Protein AF-A0A258FU78-F1 (afdb_monomer_lite)

Sequence (158 aa):
MPWKDSELTEEQLKLRLSWFFDRSFKAVGMSRVSRVTGISRSTLARYATWEITADNDERDDARIREGKRPVAKAQPDGPQKFAEIYKITRALGVELDHLMVAISRSTDPDSFDMIMRSNLVAEFSFTTALNGERVDHPVVTPLQAPVGRARPALSVVG

Structure (mmCIF, N/CA/C/O backbone):
data_AF-A0A258FU78-F1
#
_entry.id   AF-A0A258FU78-F1
#
loop_
_atom_site.group_PDB
_atom_site.id
_atom_site.type_symbol
_atom_site.label_atom_id
_atom_site.label_alt_id
_atom_site.label_comp_id
_atom_site.label_asym_id
_atom_site.label_entity_id
_atom_site.label_seq_id
_atom_site.pdbx_PDB_ins_code
_atom_site.Cartn_x
_atom_site.Cartn_y
_atom_site.Cartn_z
_atom_site.occupancy
_atom_site.B_iso_or_equiv
_atom_site.auth_seq_id
_atom_site.auth_comp_id
_atom_site.auth_asym_id
_atom_site.auth_atom_id
_atom_site.pdbx_PDB_model_num
ATOM 1 N N . MET A 1 1 ? 4.347 -8.459 -9.766 1.00 67.06 1 MET A N 1
ATOM 2 C CA . MET A 1 1 ? 4.564 -7.132 -9.150 1.00 67.06 1 MET A CA 1
ATOM 3 C C . MET A 1 1 ? 4.864 -6.149 -10.264 1.00 67.06 1 MET A C 1
ATOM 5 O O . MET A 1 1 ? 5.405 -6.591 -11.273 1.00 67.06 1 MET A O 1
ATOM 9 N N . PRO A 1 2 ? 4.502 -4.867 -10.120 1.00 66.38 2 PRO A N 1
ATOM 10 C CA . PRO A 1 2 ? 4.750 -3.865 -11.153 1.00 66.38 2 PRO A CA 1
ATOM 11 C C . PRO A 1 2 ? 6.202 -3.346 -11.207 1.00 66.38 2 PRO A C 1
ATOM 13 O O . PRO A 1 2 ? 6.500 -2.516 -12.056 1.00 66.38 2 PRO A O 1
ATOM 16 N N . TRP A 1 3 ? 7.116 -3.839 -10.361 1.00 73.44 3 TRP A N 1
ATOM 17 C CA . TRP A 1 3 ? 8.542 -3.497 -10.406 1.00 73.44 3 TRP A CA 1
ATOM 18 C C . TRP A 1 3 ? 9.427 -4.737 -10.519 1.00 73.44 3 TRP A C 1
ATOM 20 O O . TRP A 1 3 ? 9.037 -5.823 -10.089 1.00 73.44 3 TRP A O 1
ATOM 30 N N . LYS A 1 4 ? 10.603 -4.548 -11.126 1.00 68.19 4 LYS A N 1
ATOM 31 C CA . LYS A 1 4 ? 11.649 -5.570 -11.299 1.00 68.19 4 LYS A CA 1
ATOM 32 C C . LYS A 1 4 ? 13.013 -5.131 -10.761 1.00 68.19 4 LYS A C 1
ATOM 34 O O . LYS A 1 4 ? 13.860 -5.982 -10.518 1.00 68.19 4 LYS A O 1
ATOM 39 N N . ASP A 1 5 ? 13.204 -3.831 -10.553 1.00 68.69 5 ASP A N 1
ATOM 40 C CA . ASP A 1 5 ? 14.470 -3.277 -10.084 1.00 68.69 5 ASP A CA 1
ATOM 41 C C . ASP A 1 5 ? 14.530 -3.191 -8.559 1.00 68.69 5 ASP A C 1
ATOM 43 O O . ASP A 1 5 ? 13.525 -3.002 -7.867 1.00 68.69 5 ASP A O 1
ATOM 47 N N . SER A 1 6 ? 15.744 -3.302 -8.025 1.00 67.00 6 SER A N 1
ATOM 48 C CA . SER A 1 6 ? 16.031 -3.113 -6.601 1.00 67.00 6 SER A CA 1
ATOM 49 C C . SER A 1 6 ? 16.117 -1.639 -6.198 1.00 67.00 6 SER A C 1
ATOM 51 O O . SER A 1 6 ? 16.162 -1.338 -5.008 1.00 67.00 6 SER A O 1
ATOM 53 N N . GLU A 1 7 ? 16.165 -0.719 -7.165 1.00 79.50 7 GLU A N 1
ATOM 54 C CA . GLU A 1 7 ? 16.274 0.709 -6.888 1.00 79.50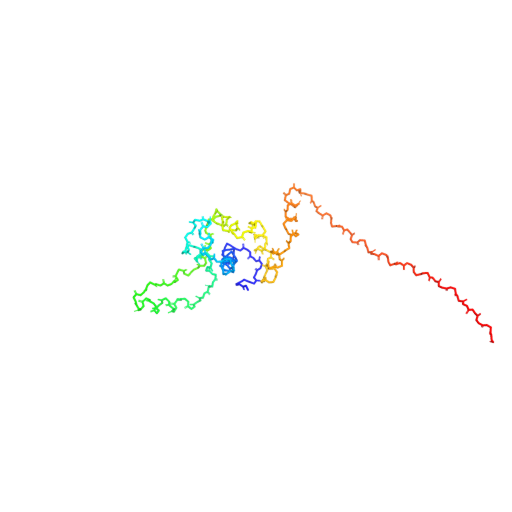 7 GLU A CA 1
ATOM 55 C C . GLU A 1 7 ? 14.968 1.256 -6.296 1.00 79.50 7 GLU A C 1
ATOM 57 O O . GLU A 1 7 ? 13.875 1.077 -6.842 1.00 79.50 7 GLU A O 1
ATOM 62 N N . LEU A 1 8 ? 15.086 1.917 -5.143 1.00 80.44 8 LEU A N 1
ATOM 63 C CA . LEU A 1 8 ? 13.958 2.460 -4.397 1.00 80.44 8 LEU A CA 1
ATOM 64 C C . LEU A 1 8 ? 13.853 3.971 -4.625 1.00 80.44 8 LEU A C 1
ATOM 66 O O . LEU A 1 8 ? 14.187 4.772 -3.755 1.00 80.44 8 LEU A O 1
ATOM 70 N N . THR A 1 9 ? 13.389 4.359 -5.811 1.00 86.38 9 THR A N 1
ATOM 71 C CA . THR A 1 9 ? 13.015 5.753 -6.091 1.00 86.38 9 THR A CA 1
ATOM 72 C C . THR A 1 9 ? 11.695 6.114 -5.397 1.00 86.38 9 THR A C 1
ATOM 74 O O . THR A 1 9 ? 10.938 5.235 -4.976 1.00 86.38 9 THR A O 1
ATOM 77 N N . GLU A 1 10 ? 11.376 7.407 -5.282 1.00 83.44 10 GLU A N 1
ATOM 78 C CA . GLU A 1 10 ? 10.094 7.857 -4.710 1.00 83.44 10 GLU A CA 1
ATOM 79 C C . GLU A 1 10 ? 8.888 7.302 -5.491 1.00 83.44 10 GLU A C 1
ATOM 81 O O . GLU A 1 10 ? 7.894 6.874 -4.902 1.00 83.44 10 GLU A O 1
ATOM 86 N N . GLU A 1 11 ? 8.988 7.258 -6.820 1.00 82.06 11 GLU A N 1
ATOM 87 C CA . GLU A 1 11 ? 7.955 6.698 -7.695 1.00 82.06 11 GLU A CA 1
ATOM 88 C C . GLU A 1 11 ? 7.775 5.198 -7.461 1.00 82.06 11 GLU A C 1
ATOM 90 O O . GLU A 1 11 ? 6.646 4.720 -7.320 1.00 82.06 11 GLU A O 1
ATOM 95 N N . GLN A 1 12 ? 8.886 4.464 -7.335 1.00 82.19 12 GLN A N 1
ATOM 96 C CA . GLN A 1 12 ? 8.857 3.049 -6.983 1.00 82.19 12 GLN A CA 1
ATOM 97 C C . GLN A 1 12 ? 8.228 2.852 -5.607 1.00 82.19 12 GLN A C 1
ATOM 99 O O . GLN A 1 12 ? 7.333 2.030 -5.466 1.00 82.19 12 GLN A O 1
ATOM 104 N N . LEU A 1 13 ? 8.594 3.643 -4.601 1.00 85.88 13 LEU A N 1
ATOM 105 C CA . LEU A 1 13 ? 7.979 3.565 -3.276 1.00 85.88 13 LEU A CA 1
ATOM 106 C C . LEU A 1 13 ? 6.452 3.761 -3.331 1.00 85.88 13 LEU A C 1
ATOM 108 O O . LEU A 1 13 ? 5.711 2.960 -2.754 1.00 85.88 13 LEU A O 1
ATOM 112 N N . LYS A 1 14 ? 5.967 4.778 -4.056 1.00 85.75 14 LYS A N 1
ATOM 113 C CA . LYS A 1 14 ? 4.524 5.028 -4.238 1.00 85.75 14 LYS A CA 1
ATOM 114 C C . LYS A 1 14 ? 3.832 3.861 -4.927 1.00 85.75 14 LYS A C 1
ATOM 116 O O . LYS A 1 14 ? 2.776 3.423 -4.468 1.00 85.75 14 LYS A O 1
ATOM 121 N N . LEU A 1 15 ? 4.430 3.329 -5.988 1.00 84.38 15 LEU A N 1
ATOM 122 C CA . LEU A 1 15 ? 3.915 2.178 -6.725 1.00 84.38 15 LEU A CA 1
ATOM 123 C C . LEU A 1 15 ? 3.836 0.927 -5.835 1.00 84.38 15 LEU A C 1
ATOM 125 O O . LEU A 1 15 ? 2.811 0.240 -5.811 1.00 84.38 15 LEU A O 1
ATOM 129 N N . ARG A 1 16 ? 4.888 0.674 -5.048 1.00 86.81 16 ARG A N 1
ATOM 130 C CA . ARG A 1 16 ? 4.994 -0.451 -4.109 1.00 86.81 16 ARG A CA 1
ATOM 131 C C . ARG A 1 16 ? 3.938 -0.394 -3.014 1.00 86.81 16 ARG A C 1
ATOM 133 O O . ARG A 1 16 ? 3.227 -1.376 -2.789 1.00 86.81 16 ARG A O 1
ATOM 1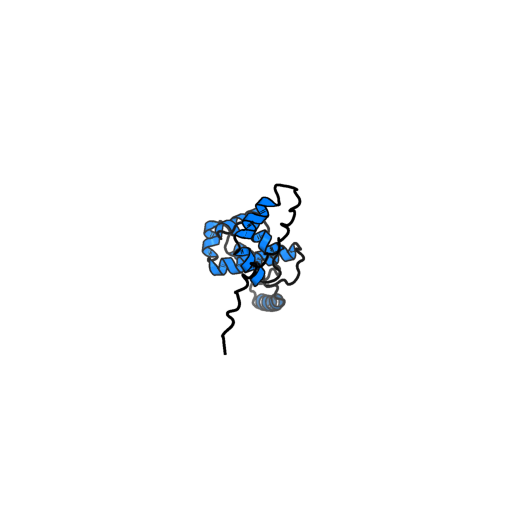40 N N . LEU A 1 17 ? 3.782 0.772 -2.389 1.00 90.06 17 LEU A N 1
ATOM 141 C CA . LEU A 1 17 ? 2.730 1.027 -1.404 1.00 90.06 17 LEU A CA 1
ATOM 142 C C . LEU A 1 17 ? 1.337 0.865 -2.014 1.00 90.06 17 LEU A C 1
ATOM 144 O O . LEU A 1 17 ? 0.467 0.243 -1.403 1.00 90.06 17 LEU A O 1
ATOM 148 N N . SER A 1 18 ? 1.137 1.381 -3.228 1.00 89.38 18 SER A N 1
ATOM 149 C CA . SER A 1 18 ? -0.173 1.345 -3.878 1.00 89.38 18 SER A CA 1
ATOM 150 C C . SER A 1 18 ? -0.611 -0.078 -4.208 1.00 89.38 18 SER A C 1
ATOM 152 O O . SER A 1 18 ? -1.754 -0.457 -3.956 1.00 89.38 18 SER A O 1
ATOM 154 N N . TRP A 1 19 ? 0.321 -0.905 -4.683 1.00 89.44 19 TRP A N 1
ATOM 155 C CA . TRP A 1 19 ? 0.079 -2.325 -4.920 1.00 89.44 19 TRP A CA 1
ATOM 156 C C . TRP A 1 19 ? -0.263 -3.084 -3.629 1.00 89.44 19 TRP A C 1
ATOM 158 O O . TRP A 1 19 ? -1.209 -3.878 -3.598 1.00 89.44 19 TRP A O 1
ATOM 168 N N . PHE A 1 20 ? 0.469 -2.820 -2.541 1.00 91.62 20 PHE A N 1
ATOM 169 C CA . PHE A 1 20 ? 0.196 -3.439 -1.242 1.00 91.62 20 PHE A CA 1
ATOM 170 C C . PHE A 1 20 ? -1.199 -3.068 -0.719 1.00 91.62 20 PHE A C 1
ATOM 172 O O . PHE A 1 20 ? -1.952 -3.937 -0.263 1.00 91.62 20 PHE A O 1
ATOM 179 N N . PHE A 1 21 ? -1.570 -1.790 -0.807 1.00 92.25 21 PHE A N 1
ATOM 180 C CA . PHE A 1 21 ? -2.882 -1.318 -0.378 1.00 92.25 21 PHE A CA 1
ATOM 181 C C . PHE A 1 21 ? -4.015 -1.874 -1.227 1.00 92.25 21 PHE A C 1
ATOM 183 O O . PHE A 1 21 ? -5.028 -2.272 -0.661 1.00 92.25 21 PHE A O 1
ATOM 190 N N . ASP A 1 22 ? -3.845 -1.995 -2.542 1.00 91.25 22 ASP A N 1
ATOM 191 C CA . ASP A 1 22 ? -4.839 -2.632 -3.409 1.00 91.25 22 ASP A CA 1
ATOM 192 C C . ASP A 1 22 ? -5.146 -4.071 -2.978 1.00 91.25 22 ASP A C 1
ATOM 194 O O . ASP A 1 22 ? -6.302 -4.412 -2.703 1.00 91.25 22 ASP A O 1
ATOM 198 N N . ARG A 1 23 ? -4.108 -4.906 -2.817 1.00 91.12 23 ARG A N 1
ATOM 199 C CA . ARG A 1 23 ? -4.275 -6.289 -2.333 1.00 91.12 23 ARG A CA 1
ATOM 200 C C . ARG A 1 23 ? -4.936 -6.325 -0.959 1.00 91.12 23 ARG A C 1
ATOM 202 O O . ARG A 1 23 ? -5.876 -7.091 -0.742 1.00 91.12 23 ARG A O 1
ATOM 209 N N . SER A 1 24 ? -4.486 -5.471 -0.046 1.00 92.44 24 SER A N 1
ATOM 210 C CA . SER A 1 24 ? -4.990 -5.435 1.328 1.00 92.44 24 SER A CA 1
ATOM 211 C C . SER A 1 24 ? -6.443 -4.966 1.406 1.00 92.44 24 SER A C 1
ATOM 213 O O . SER A 1 24 ? -7.241 -5.533 2.150 1.00 92.44 24 SER A O 1
ATOM 215 N N . PHE A 1 25 ? -6.837 -3.969 0.612 1.00 92.75 25 PHE A N 1
ATOM 216 C CA . PHE A 1 25 ? -8.213 -3.473 0.569 1.00 92.75 25 PHE A CA 1
ATOM 217 C C . PHE A 1 25 ? -9.164 -4.465 -0.092 1.00 92.75 25 PHE A C 1
ATOM 219 O O . PHE A 1 25 ? -10.319 -4.542 0.329 1.00 92.75 25 PHE A O 1
ATOM 226 N N . LYS A 1 26 ? -8.692 -5.241 -1.075 1.00 90.38 26 LYS A N 1
ATOM 227 C CA . LYS A 1 26 ? -9.447 -6.361 -1.656 1.00 90.38 26 LYS A CA 1
ATOM 228 C C . LYS A 1 26 ? -9.657 -7.491 -0.644 1.00 90.38 26 LYS A C 1
ATOM 230 O O . LYS A 1 26 ? -10.752 -8.038 -0.584 1.00 90.38 26 LYS A O 1
ATOM 235 N N . ALA A 1 27 ? -8.656 -7.792 0.185 1.00 90.12 27 ALA A N 1
ATOM 236 C CA . ALA A 1 27 ? -8.747 -8.841 1.203 1.00 90.12 27 ALA A CA 1
ATOM 237 C C . ALA A 1 27 ? -9.592 -8.438 2.429 1.00 90.12 27 ALA A C 1
ATOM 239 O O . ALA A 1 27 ? -10.432 -9.205 2.891 1.00 90.12 27 ALA A O 1
ATOM 240 N N . VAL A 1 28 ? -9.379 -7.233 2.969 1.00 92.38 28 VAL A N 1
ATOM 241 C CA . VAL A 1 28 ? -10.006 -6.764 4.223 1.00 92.38 28 VAL A CA 1
ATOM 242 C C . VAL A 1 28 ? -11.325 -6.020 3.982 1.00 92.38 28 VAL A C 1
ATOM 244 O O . VAL A 1 28 ? -12.190 -5.968 4.861 1.00 92.38 28 VAL A O 1
ATOM 247 N N . GLY A 1 29 ? -11.484 -5.425 2.800 1.00 92.62 29 GLY A N 1
ATOM 248 C CA . GLY A 1 29 ? -12.608 -4.573 2.430 1.00 92.62 29 GLY A CA 1
ATOM 249 C C . GLY A 1 29 ? -12.337 -3.085 2.682 1.00 92.62 29 GLY A C 1
ATOM 250 O O . GLY A 1 29 ? -12.265 -2.619 3.821 1.00 92.62 29 GLY A O 1
ATOM 251 N N . MET A 1 30 ? -12.292 -2.296 1.606 1.00 92.62 30 MET A N 1
ATOM 252 C CA . MET A 1 30 ? -12.040 -0.845 1.646 1.00 92.62 30 MET A CA 1
ATOM 253 C C . MET A 1 30 ? -13.018 -0.068 2.547 1.00 92.62 30 MET A C 1
ATOM 255 O O . MET A 1 30 ? -12.619 0.864 3.244 1.00 92.62 30 MET A O 1
ATOM 259 N N . SER A 1 31 ? -14.297 -0.460 2.584 1.00 93.44 31 SER A N 1
ATOM 260 C CA . SER A 1 31 ? -15.307 0.176 3.447 1.00 93.44 31 SER A CA 1
ATOM 261 C C . SER A 1 31 ? -14.960 0.062 4.934 1.00 93.44 31 SER A C 1
ATOM 263 O O . SER A 1 31 ? -15.180 1.006 5.693 1.00 93.44 31 SER A O 1
ATOM 265 N N . ARG A 1 32 ? -14.377 -1.069 5.354 1.00 94.56 32 ARG A N 1
ATOM 266 C CA . ARG A 1 32 ? -13.932 -1.272 6.736 1.00 94.56 32 ARG A CA 1
ATOM 267 C C . ARG A 1 32 ? -12.766 -0.346 7.064 1.00 94.56 32 ARG A C 1
ATOM 269 O O . ARG A 1 32 ? -12.817 0.339 8.082 1.00 94.56 32 ARG A O 1
ATOM 276 N N . VAL A 1 33 ? -11.761 -0.293 6.191 1.00 94.50 33 VAL A N 1
ATOM 277 C CA . VAL A 1 33 ? -10.579 0.566 6.369 1.00 94.50 33 VAL A CA 1
ATOM 278 C C . VAL A 1 33 ? -10.979 2.040 6.428 1.00 94.50 33 VAL A C 1
ATOM 280 O O . VAL A 1 33 ? -10.536 2.758 7.321 1.00 94.50 33 VAL A O 1
ATOM 283 N N . SER A 1 34 ? -11.879 2.480 5.545 1.00 95.69 34 SER A N 1
ATOM 284 C CA . SER A 1 34 ? -12.406 3.851 5.537 1.00 95.69 34 SER A CA 1
ATOM 285 C C . SER A 1 34 ? -13.057 4.224 6.871 1.00 95.69 34 SER A C 1
ATOM 287 O O . SER A 1 34 ? -12.742 5.263 7.446 1.00 95.69 34 SER A O 1
ATOM 289 N N . ARG A 1 35 ? -13.896 3.335 7.419 1.00 95.62 35 ARG A N 1
ATOM 290 C CA . ARG A 1 35 ? -14.556 3.548 8.714 1.00 95.62 35 ARG A CA 1
ATOM 291 C C . ARG A 1 35 ? -13.568 3.643 9.880 1.00 95.62 35 ARG A C 1
ATOM 293 O O . ARG A 1 35 ? -13.780 4.448 10.774 1.00 95.62 35 ARG A O 1
ATOM 300 N N . VAL A 1 36 ? -12.516 2.822 9.885 1.00 95.12 36 VAL A N 1
ATOM 301 C CA . VAL A 1 36 ? -11.523 2.787 10.978 1.00 95.12 36 VAL A CA 1
ATOM 302 C C . VAL A 1 36 ? -10.576 3.987 10.921 1.00 95.12 36 VAL A C 1
ATOM 304 O O . VAL A 1 36 ? -10.240 4.564 11.949 1.00 95.12 36 VAL A O 1
ATOM 307 N N . THR A 1 37 ? -10.139 4.368 9.723 1.00 94.12 37 THR A N 1
ATOM 308 C CA . THR A 1 37 ? -9.129 5.422 9.530 1.00 94.12 37 THR A CA 1
ATOM 309 C C . THR A 1 37 ? -9.722 6.829 9.444 1.00 94.12 37 THR A C 1
ATOM 311 O O . THR A 1 37 ? -8.993 7.807 9.614 1.00 94.12 37 THR A O 1
ATOM 314 N N . GLY A 1 38 ? -11.019 6.941 9.136 1.00 94.06 38 GLY A N 1
ATOM 315 C CA . GLY A 1 38 ? -11.677 8.201 8.786 1.00 94.06 38 GLY A CA 1
ATOM 316 C C . GLY A 1 38 ? -11.315 8.721 7.388 1.00 94.06 38 GLY A C 1
ATOM 317 O O . GLY A 1 38 ? -11.754 9.802 7.004 1.00 94.06 38 GLY A O 1
ATOM 318 N N . ILE A 1 39 ? -10.522 7.976 6.611 1.00 92.38 39 ILE A N 1
ATOM 319 C CA . ILE A 1 39 ? -10.141 8.345 5.245 1.00 92.38 39 ILE A CA 1
ATOM 320 C C . ILE A 1 39 ? -11.279 7.958 4.301 1.00 92.38 39 ILE A C 1
ATOM 322 O O . ILE A 1 39 ? -11.839 6.863 4.396 1.00 92.38 39 ILE A O 1
ATOM 326 N N . SER A 1 40 ? -11.642 8.843 3.374 1.00 92.69 40 SER A N 1
ATOM 327 C CA . SER A 1 40 ? -12.725 8.574 2.428 1.00 92.69 40 SER A CA 1
ATOM 328 C C . SER A 1 40 ? -12.382 7.410 1.490 1.00 92.69 40 SER A C 1
ATOM 330 O O . SER A 1 40 ? -11.232 7.214 1.091 1.00 92.69 40 SER A O 1
ATOM 332 N N . ARG A 1 41 ? -13.403 6.646 1.080 1.00 88.88 41 ARG A N 1
ATOM 333 C CA . ARG A 1 41 ? -13.235 5.534 0.126 1.00 88.88 41 ARG A CA 1
ATOM 334 C C . ARG A 1 41 ? -12.615 5.984 -1.198 1.00 88.88 41 ARG A C 1
ATOM 336 O O . ARG A 1 41 ? -11.810 5.257 -1.758 1.00 88.88 41 ARG A O 1
ATOM 343 N N . SER A 1 42 ? -12.943 7.186 -1.671 1.00 86.31 42 SER A N 1
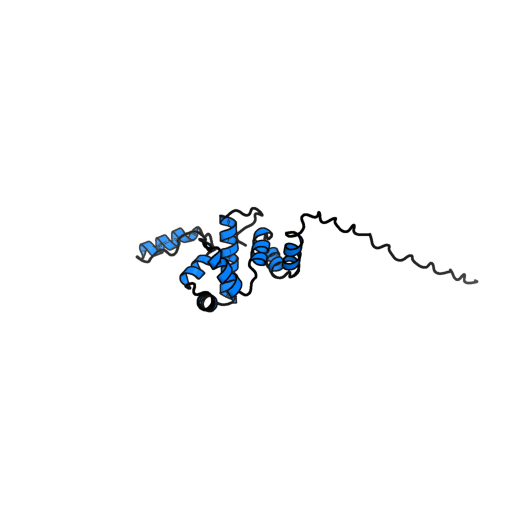ATOM 344 C CA . SER A 1 42 ? -12.343 7.749 -2.886 1.00 86.31 42 SER A CA 1
ATOM 345 C C . SER A 1 42 ? -10.840 7.988 -2.736 1.00 86.31 42 SER A C 1
ATOM 347 O O . SER A 1 42 ? -10.086 7.736 -3.669 1.00 86.31 42 SER A O 1
ATOM 349 N N . THR A 1 43 ? -10.389 8.446 -1.564 1.00 88.12 43 THR A N 1
ATOM 350 C CA . THR A 1 43 ? -8.960 8.633 -1.285 1.00 88.12 43 THR A CA 1
ATOM 351 C C . THR A 1 43 ? -8.245 7.290 -1.157 1.00 88.12 43 THR A C 1
ATOM 353 O O . THR A 1 43 ? -7.190 7.111 -1.753 1.00 88.12 43 THR A O 1
ATOM 356 N N . LEU A 1 44 ? -8.841 6.311 -0.468 1.00 89.62 44 LEU A N 1
ATOM 357 C CA . LEU A 1 44 ? -8.274 4.958 -0.394 1.00 89.62 44 LEU A CA 1
ATOM 358 C C . LEU A 1 44 ? -8.184 4.289 -1.772 1.00 89.62 44 LEU A C 1
ATOM 360 O O . LEU A 1 44 ? -7.183 3.648 -2.068 1.00 89.62 44 LEU A O 1
ATOM 364 N N . ALA A 1 45 ? -9.188 4.470 -2.633 1.00 87.19 45 ALA A N 1
ATOM 365 C CA . ALA A 1 45 ? -9.154 3.965 -4.004 1.00 87.19 45 ALA A CA 1
ATOM 366 C C . ALA A 1 45 ? -8.001 4.579 -4.814 1.00 87.19 45 ALA A C 1
ATOM 368 O O . ALA A 1 45 ? -7.295 3.854 -5.511 1.00 87.19 45 ALA A O 1
ATOM 369 N N . ARG A 1 46 ? -7.743 5.887 -4.657 1.00 84.31 46 ARG A N 1
ATOM 370 C CA . ARG A 1 46 ? -6.561 6.535 -5.250 1.00 84.31 46 ARG A CA 1
ATOM 371 C C . ARG A 1 46 ? -5.260 5.923 -4.737 1.00 84.31 46 ARG A C 1
ATOM 373 O O . ARG A 1 46 ? -4.374 5.643 -5.531 1.00 84.31 46 ARG A O 1
ATOM 380 N N . TYR A 1 47 ? -5.163 5.649 -3.436 1.00 88.31 47 TYR A N 1
ATOM 381 C CA . TYR A 1 47 ? -3.969 5.022 -2.853 1.00 88.31 47 TYR A CA 1
ATOM 382 C C . TYR A 1 47 ? -3.774 3.572 -3.272 1.00 88.31 47 TYR A C 1
ATOM 384 O O . TYR A 1 47 ? -2.663 3.086 -3.183 1.00 88.31 47 TYR A O 1
ATOM 392 N N . ALA A 1 48 ? -4.819 2.889 -3.727 1.00 86.31 48 ALA A N 1
ATOM 393 C CA . ALA A 1 48 ? -4.743 1.539 -4.276 1.00 86.31 48 ALA A CA 1
ATOM 394 C C . ALA A 1 48 ? -4.551 1.514 -5.805 1.00 86.31 48 ALA A C 1
ATOM 396 O O . ALA A 1 48 ? -4.545 0.447 -6.412 1.00 86.31 48 ALA A O 1
ATOM 397 N N . THR A 1 49 ? -4.410 2.668 -6.459 1.00 82.81 49 THR A N 1
ATOM 398 C CA . THR A 1 49 ? -4.216 2.715 -7.912 1.00 82.81 49 THR A CA 1
ATOM 399 C C . THR A 1 49 ? -2.736 2.508 -8.221 1.00 82.81 49 THR A C 1
ATOM 401 O O . THR A 1 49 ? -1.932 3.400 -7.978 1.00 82.81 49 THR A O 1
ATOM 404 N N . TRP A 1 50 ? -2.368 1.327 -8.720 1.00 73.38 50 TRP A N 1
ATOM 405 C CA . TRP A 1 50 ? -0.982 0.980 -9.077 1.00 73.38 50 TRP A CA 1
ATOM 406 C C . TRP A 1 50 ? -0.799 0.616 -10.556 1.00 73.38 50 TRP A C 1
ATOM 408 O O . TRP A 1 50 ? 0.331 0.547 -11.031 1.00 73.38 50 TRP A O 1
ATOM 418 N N . GLU A 1 51 ? -1.885 0.372 -11.291 1.00 66.19 51 GLU A N 1
ATOM 419 C CA . GLU A 1 51 ? -1.823 0.077 -12.721 1.00 66.19 51 GLU A CA 1
ATOM 420 C C . GLU A 1 51 ? -1.452 1.349 -13.492 1.00 66.19 51 GLU A C 1
ATOM 422 O O . GLU A 1 51 ? -2.248 2.278 -13.625 1.00 66.19 51 GLU A O 1
ATOM 427 N N . ILE A 1 52 ? -0.219 1.390 -14.001 1.00 58.31 52 ILE A N 1
ATOM 428 C CA . ILE A 1 52 ? 0.215 2.370 -14.999 1.00 58.31 52 ILE A CA 1
ATOM 429 C C . ILE A 1 52 ? -0.259 1.838 -16.352 1.00 58.31 52 ILE A C 1
ATOM 431 O O . ILE A 1 52 ? 0.507 1.257 -17.117 1.00 58.31 52 ILE A O 1
ATOM 435 N N . THR A 1 53 ? -1.557 1.918 -16.617 1.00 51.81 53 THR A N 1
ATOM 436 C CA . THR A 1 53 ? -2.097 1.514 -17.914 1.00 51.81 53 THR A CA 1
ATOM 437 C C . THR A 1 53 ? -1.996 2.685 -18.881 1.00 51.81 53 THR A C 1
ATOM 439 O O . THR A 1 53 ? -2.684 3.689 -18.719 1.00 51.81 53 THR A O 1
ATOM 442 N N . ALA A 1 54 ? -1.155 2.529 -19.908 1.00 50.59 54 ALA A N 1
ATOM 443 C CA . ALA A 1 54 ? -1.168 3.374 -21.104 1.00 50.59 54 ALA A CA 1
ATOM 444 C C . ALA A 1 54 ? -2.569 3.409 -21.764 1.00 50.59 54 ALA A C 1
ATOM 446 O O . ALA A 1 54 ? -2.947 4.406 -22.366 1.00 50.59 54 ALA A O 1
ATOM 447 N N . ASP A 1 55 ? -3.385 2.369 -21.549 1.00 53.34 55 ASP A N 1
ATOM 448 C CA . ASP A 1 55 ? -4.782 2.264 -22.005 1.00 53.34 55 ASP A CA 1
ATOM 449 C C . ASP A 1 55 ? -5.771 3.196 -21.278 1.00 53.34 55 ASP A C 1
ATOM 451 O O . ASP A 1 55 ? -6.950 3.269 -21.643 1.00 53.34 55 ASP A O 1
ATOM 455 N N . ASN A 1 56 ? -5.346 3.886 -20.214 1.00 56.62 56 ASN A N 1
ATOM 456 C CA . ASN A 1 56 ? -6.225 4.833 -19.528 1.00 56.62 56 ASN A CA 1
ATOM 457 C C . ASN A 1 56 ? -6.485 6.084 -20.366 1.00 56.62 56 ASN A C 1
ATOM 459 O O . ASN A 1 56 ? -7.585 6.624 -20.278 1.00 56.62 56 ASN A O 1
ATOM 463 N N . ASP A 1 57 ? -5.534 6.486 -21.210 1.00 58.31 57 ASP A N 1
ATOM 464 C CA . ASP A 1 57 ? -5.686 7.655 -22.076 1.00 58.31 57 ASP A CA 1
ATOM 465 C C . ASP A 1 57 ? -6.789 7.411 -23.123 1.00 58.31 57 ASP A C 1
ATOM 467 O O . ASP A 1 57 ? -7.699 8.225 -23.264 1.00 58.31 57 ASP A O 1
ATOM 471 N N . GLU A 1 58 ? -6.818 6.234 -23.764 1.00 59.59 58 GLU A N 1
ATOM 472 C CA . GLU A 1 58 ? -7.888 5.873 -24.713 1.00 59.59 58 GLU A CA 1
ATOM 473 C C . GLU A 1 58 ? -9.267 5.744 -24.043 1.00 59.59 58 GLU A C 1
ATOM 475 O O . GLU A 1 58 ? -10.294 6.139 -24.610 1.00 59.59 58 GLU A O 1
ATOM 480 N N . ARG A 1 59 ? -9.318 5.200 -22.821 1.00 61.50 59 ARG A N 1
ATOM 481 C CA . ARG A 1 59 ? -10.566 5.077 -22.049 1.00 61.50 59 ARG A CA 1
ATOM 482 C C . ARG A 1 59 ? -11.090 6.423 -21.568 1.00 61.50 59 ARG A C 1
ATOM 484 O O . ARG A 1 59 ? -12.309 6.621 -21.512 1.00 61.50 59 ARG A O 1
ATOM 491 N N . ASP A 1 60 ? -10.197 7.336 -21.225 1.00 66.31 60 ASP A N 1
ATOM 492 C CA . ASP A 1 60 ? -10.550 8.684 -20.816 1.00 66.31 60 ASP A CA 1
ATOM 493 C C . ASP A 1 60 ? -10.995 9.527 -21.996 1.00 66.31 60 ASP A C 1
ATOM 495 O O . ASP A 1 60 ? -12.030 10.183 -21.892 1.00 66.31 60 ASP A O 1
ATOM 499 N N . ASP A 1 61 ? -10.328 9.408 -23.140 1.00 70.00 61 ASP A N 1
ATOM 500 C CA . ASP A 1 61 ? -10.773 10.007 -24.394 1.00 70.00 61 ASP A CA 1
ATOM 501 C C . ASP A 1 61 ? -12.182 9.536 -24.771 1.00 70.00 61 ASP A C 1
ATOM 503 O O . ASP A 1 61 ? -13.044 10.346 -25.123 1.00 70.00 61 ASP A O 1
ATOM 507 N N . ALA A 1 62 ? -12.466 8.236 -24.643 1.00 74.75 62 ALA A N 1
ATOM 508 C CA . ALA A 1 62 ? -13.805 7.698 -24.876 1.00 74.75 62 ALA A CA 1
ATOM 509 C C . ALA A 1 62 ? -14.846 8.288 -23.906 1.00 74.75 62 ALA A C 1
ATOM 511 O O . ALA A 1 62 ? -15.944 8.660 -24.321 1.00 74.75 62 ALA A O 1
ATOM 512 N N . ARG A 1 63 ? -14.507 8.452 -22.623 1.00 71.00 63 ARG A N 1
ATOM 513 C CA . ARG A 1 63 ? -15.417 9.039 -21.624 1.00 71.00 63 ARG A CA 1
ATOM 514 C C . ARG A 1 63 ? -15.619 10.537 -21.797 1.00 71.00 63 ARG A C 1
ATOM 516 O O . ARG A 1 63 ? -16.738 11.006 -21.602 1.00 71.00 63 ARG A O 1
ATOM 523 N N . ILE A 1 64 ? -14.577 11.269 -22.179 1.00 78.00 64 ILE A N 1
ATOM 524 C CA . ILE A 1 64 ? -14.648 12.697 -22.493 1.00 78.00 64 ILE A CA 1
ATOM 525 C C . ILE A 1 64 ? -15.564 12.909 -23.702 1.00 78.00 64 ILE A C 1
ATOM 527 O O . ILE A 1 64 ? -16.427 13.787 -23.654 1.00 78.00 64 ILE A O 1
ATOM 531 N N . ARG A 1 65 ? -15.466 12.060 -24.738 1.00 80.75 65 ARG A N 1
ATOM 532 C CA . ARG A 1 65 ? -16.407 12.067 -25.878 1.00 80.75 65 ARG A CA 1
ATOM 533 C C . ARG A 1 65 ? -17.854 11.805 -25.451 1.00 80.75 65 ARG A C 1
ATOM 535 O O . ARG A 1 65 ? -18.768 12.379 -26.029 1.00 80.75 65 ARG A O 1
ATOM 542 N N . GLU A 1 66 ? -18.070 10.994 -24.417 1.00 83.81 66 GLU A N 1
ATOM 543 C CA . GLU A 1 66 ? -19.392 10.749 -23.819 1.00 83.81 66 GLU A CA 1
ATOM 544 C C . GLU A 1 66 ? -19.848 11.844 -22.829 1.00 83.81 66 GLU A C 1
ATOM 546 O O . GLU A 1 66 ? -20.881 11.692 -22.173 1.00 83.81 66 GLU A O 1
ATOM 551 N N . GLY A 1 67 ? -19.086 12.933 -22.658 1.00 79.06 67 GLY A N 1
ATOM 552 C CA . GLY A 1 67 ? -19.380 13.992 -21.683 1.00 79.06 67 GLY A CA 1
ATOM 553 C C . GLY A 1 67 ? -19.238 13.553 -20.219 1.00 79.06 67 GLY A C 1
ATOM 554 O O . GLY A 1 67 ? -19.670 14.256 -19.302 1.00 79.06 67 GLY A O 1
ATOM 555 N N . LYS A 1 68 ? -18.641 12.383 -19.970 1.00 72.56 68 LYS A N 1
ATOM 556 C CA . LYS A 1 68 ? -18.347 11.867 -18.633 1.00 72.56 68 LYS A CA 1
ATOM 557 C C . LYS A 1 68 ? -16.989 12.385 -18.179 1.00 72.56 68 LYS A C 1
ATOM 559 O O . LYS A 1 68 ? -16.089 12.639 -18.973 1.00 72.56 68 LYS A O 1
ATOM 564 N N . ARG A 1 69 ? -16.811 12.499 -16.862 1.00 63.44 69 ARG A N 1
ATOM 565 C CA . ARG A 1 69 ? -15.494 12.832 -16.310 1.00 63.44 69 ARG A CA 1
ATOM 566 C C . ARG A 1 69 ? -14.490 11.711 -16.633 1.00 63.44 69 ARG A C 1
ATOM 568 O O . ARG A 1 69 ? -14.873 10.537 -16.470 1.00 63.44 69 ARG A O 1
ATOM 575 N N . PRO A 1 70 ? -13.255 12.057 -17.044 1.00 62.94 70 PRO A N 1
ATOM 576 C CA . PRO A 1 70 ? -12.164 11.096 -17.188 1.00 62.94 70 PRO A CA 1
ATOM 577 C C . PRO A 1 70 ? -11.931 10.352 -15.866 1.00 62.94 70 PRO A C 1
ATOM 579 O O . PRO A 1 70 ? -12.220 10.872 -14.782 1.00 62.94 70 PRO A O 1
ATOM 582 N N . VAL A 1 71 ? -11.504 9.098 -15.968 1.00 64.25 71 VAL A N 1
ATOM 583 C CA . VAL A 1 71 ? -11.187 8.210 -14.844 1.00 64.25 71 VAL A CA 1
ATOM 584 C C . VAL A 1 71 ? -9.792 8.510 -14.314 1.00 64.25 71 VAL A C 1
ATOM 586 O O . VAL A 1 71 ? -9.593 8.474 -13.099 1.00 64.25 71 VAL A O 1
ATOM 589 N N . ALA A 1 72 ? -8.839 8.824 -15.188 1.00 52.91 72 ALA A N 1
ATOM 590 C CA . ALA A 1 72 ? -7.441 8.946 -14.839 1.00 52.91 72 ALA A CA 1
ATOM 591 C C . ALA A 1 72 ? -7.066 10.388 -14.472 1.00 52.91 72 ALA A C 1
ATOM 593 O O . ALA A 1 72 ?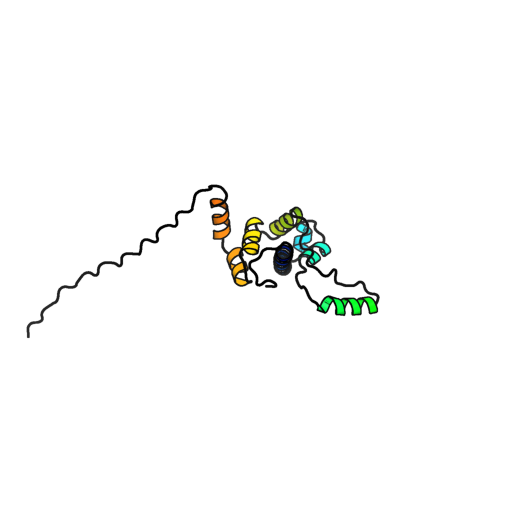 -7.023 11.315 -15.276 1.00 52.91 72 ALA A O 1
ATOM 594 N N . LYS A 1 73 ? -6.664 10.561 -13.213 1.00 50.19 73 LYS A N 1
ATOM 595 C CA . LYS A 1 73 ? -5.377 11.212 -12.978 1.00 50.19 73 LYS A CA 1
ATOM 596 C C . LYS A 1 73 ? -4.353 10.085 -12.982 1.00 50.19 73 LYS A C 1
ATOM 598 O O . LYS A 1 73 ? -4.264 9.329 -12.020 1.00 50.19 73 LYS A O 1
ATOM 603 N N . ALA A 1 74 ? -3.690 9.925 -14.122 1.00 49.06 74 ALA A N 1
ATOM 604 C CA . ALA A 1 74 ? -2.695 8.903 -14.392 1.00 49.06 74 ALA A CA 1
ATOM 605 C C . ALA A 1 74 ? -1.419 9.184 -13.592 1.00 49.06 74 ALA A C 1
ATOM 607 O O . ALA A 1 74 ? -0.522 9.876 -14.050 1.00 49.06 74 ALA A O 1
ATOM 608 N N . GLN A 1 75 ? -1.381 8.695 -12.360 1.00 54.16 75 GLN A N 1
ATOM 609 C CA . GLN A 1 75 ? -0.183 8.241 -11.662 1.00 54.16 75 GLN A CA 1
ATOM 610 C C . GLN A 1 75 ? -0.648 7.600 -10.350 1.00 54.16 75 GLN A C 1
ATOM 612 O O . GLN A 1 75 ? -1.655 8.043 -9.782 1.00 54.16 75 GLN A O 1
ATOM 617 N N . PRO A 1 76 ? 0.053 6.576 -9.834 1.00 58.25 76 PRO A N 1
ATOM 618 C CA . PRO A 1 76 ? -0.076 6.233 -8.431 1.00 58.25 76 PRO A CA 1
ATOM 619 C C . PRO A 1 76 ? 0.299 7.482 -7.628 1.00 58.25 76 PRO A C 1
ATOM 621 O O . PRO A 1 76 ? 1.475 7.758 -7.404 1.00 58.25 76 PRO A O 1
ATOM 624 N N . ASP A 1 77 ? -0.700 8.248 -7.178 1.00 62.84 77 ASP A N 1
ATOM 625 C CA . ASP A 1 77 ? -0.467 9.333 -6.217 1.00 62.84 77 ASP A CA 1
ATOM 626 C C . ASP A 1 77 ? 0.278 8.784 -4.995 1.00 62.84 77 ASP A C 1
ATOM 628 O O . ASP A 1 77 ? 1.035 9.501 -4.333 1.00 62.84 77 ASP A O 1
ATOM 632 N N . GLY A 1 78 ? 0.039 7.497 -4.710 1.00 62.19 78 GLY A N 1
ATOM 633 C CA . GLY A 1 78 ? 0.411 6.855 -3.477 1.00 62.19 78 GLY A CA 1
ATOM 634 C C . GLY A 1 78 ? -0.246 7.566 -2.295 1.00 62.19 78 GLY A C 1
ATOM 635 O O . GLY A 1 78 ? -0.869 8.626 -2.416 1.00 62.19 78 GLY A O 1
ATOM 636 N N . PRO A 1 79 ? -0.132 6.998 -1.100 1.00 70.31 79 PRO A N 1
ATOM 637 C CA . PRO A 1 79 ? -0.376 7.778 0.097 1.00 70.31 79 PRO A CA 1
ATOM 638 C C . PRO A 1 79 ? 0.621 8.950 0.162 1.00 70.31 79 PRO A C 1
ATOM 640 O O . PRO A 1 79 ? 1.818 8.756 0.351 1.00 70.31 79 PRO A O 1
ATOM 643 N N . GLN A 1 80 ? 0.133 10.185 0.021 1.00 72.12 80 GLN A N 1
ATOM 644 C CA . GLN A 1 80 ? 1.009 11.366 -0.015 1.00 72.12 80 GLN A CA 1
ATOM 645 C C . GLN A 1 80 ? 1.499 11.799 1.372 1.00 72.12 80 GLN A C 1
ATOM 647 O O . GLN A 1 80 ? 2.448 12.569 1.496 1.00 72.12 80 GLN A O 1
ATOM 652 N N . LYS A 1 81 ? 0.834 11.336 2.435 1.00 84.56 81 LYS A N 1
ATOM 653 C CA . LYS A 1 81 ? 1.130 11.734 3.812 1.00 84.56 81 LYS A CA 1
ATOM 654 C C . LYS A 1 81 ? 1.517 10.524 4.639 1.00 84.56 81 LYS A C 1
ATOM 656 O O . LYS A 1 81 ? 0.716 9.605 4.801 1.00 84.56 81 LYS A O 1
ATOM 661 N N . PHE A 1 82 ? 2.682 10.590 5.276 1.00 84.31 82 PHE A N 1
ATOM 662 C CA . PHE A 1 82 ? 3.157 9.559 6.201 1.00 84.31 82 PHE A CA 1
ATOM 663 C C . PHE A 1 82 ? 2.126 9.212 7.289 1.00 84.31 82 PHE A C 1
ATOM 665 O O . PHE A 1 82 ? 1.882 8.044 7.578 1.00 84.31 82 PHE A O 1
ATOM 672 N N . ALA A 1 83 ? 1.434 10.221 7.827 1.00 88.38 83 ALA A N 1
ATOM 673 C CA . ALA A 1 83 ? 0.382 10.024 8.824 1.00 88.38 83 ALA A CA 1
ATOM 674 C C . ALA A 1 83 ? -0.786 9.155 8.316 1.00 88.38 83 ALA A C 1
ATOM 676 O O . ALA A 1 83 ? -1.415 8.445 9.096 1.00 88.38 83 ALA A O 1
ATOM 677 N N . GLU A 1 84 ? -1.097 9.211 7.020 1.00 90.44 84 GLU A N 1
ATOM 678 C CA . GLU A 1 84 ? -2.144 8.387 6.414 1.00 90.44 84 GLU A CA 1
ATOM 679 C C . GLU A 1 84 ? -1.642 6.973 6.137 1.00 90.44 84 GLU A C 1
ATOM 681 O O . GLU A 1 84 ? -2.376 6.033 6.431 1.00 90.44 84 GLU A O 1
ATOM 686 N N . ILE A 1 85 ? -0.389 6.815 5.687 1.00 91.06 85 ILE A N 1
ATOM 687 C CA . ILE A 1 85 ? 0.270 5.501 5.577 1.00 91.06 85 ILE A CA 1
ATOM 688 C C . ILE A 1 85 ? 0.157 4.772 6.913 1.00 91.06 85 ILE A C 1
ATOM 690 O O . ILE A 1 85 ? -0.413 3.688 6.972 1.00 91.06 85 ILE A O 1
ATOM 694 N N . TYR A 1 86 ? 0.603 5.421 7.989 1.00 92.94 86 TYR A N 1
ATOM 695 C CA . TYR A 1 86 ? 0.593 4.858 9.334 1.00 92.94 86 TYR A CA 1
ATOM 696 C C . TYR A 1 86 ? -0.817 4.476 9.813 1.00 92.94 86 TYR A C 1
ATOM 698 O O . TYR A 1 86 ? -1.031 3.403 10.377 1.00 92.94 86 TYR A O 1
ATOM 706 N N . LYS A 1 87 ? -1.820 5.331 9.566 1.00 93.81 87 LYS A N 1
ATOM 707 C CA . LYS A 1 87 ? -3.219 5.019 9.907 1.00 93.81 87 LYS A CA 1
ATOM 708 C C . LYS A 1 87 ? -3.732 3.801 9.142 1.00 93.81 87 LYS A C 1
ATOM 710 O O . LYS A 1 87 ? -4.425 2.969 9.725 1.00 93.81 87 LYS A O 1
ATOM 715 N N . ILE A 1 88 ? -3.422 3.714 7.850 1.00 94.19 88 ILE A N 1
ATOM 716 C CA . ILE A 1 88 ? -3.875 2.628 6.981 1.00 94.19 88 ILE A CA 1
ATOM 717 C C . ILE A 1 88 ? -3.209 1.313 7.383 1.00 94.19 88 ILE A C 1
ATOM 719 O O . ILE A 1 88 ? -3.920 0.334 7.590 1.00 94.19 88 ILE A O 1
ATOM 723 N N . THR A 1 89 ? -1.885 1.281 7.550 1.00 93.50 89 THR A N 1
ATOM 724 C CA . THR A 1 89 ? -1.161 0.059 7.937 1.00 93.50 89 THR A CA 1
ATOM 725 C C . THR A 1 89 ? -1.631 -0.457 9.292 1.00 93.50 89 THR A C 1
ATOM 727 O O . THR A 1 89 ? -1.978 -1.632 9.413 1.00 93.50 89 THR A O 1
ATOM 730 N N . ARG A 1 90 ? -1.820 0.437 10.271 1.00 93.69 90 ARG A N 1
ATOM 731 C CA . ARG A 1 90 ? -2.398 0.079 11.573 1.00 93.69 90 ARG A CA 1
ATOM 732 C C . ARG A 1 90 ? -3.816 -0.486 11.454 1.00 93.69 90 ARG A C 1
ATOM 734 O O . ARG A 1 90 ? -4.142 -1.460 12.124 1.00 93.69 90 ARG A O 1
ATOM 741 N N . ALA A 1 91 ? -4.664 0.086 10.595 1.00 93.31 91 ALA A N 1
ATOM 742 C CA . ALA A 1 91 ? -6.016 -0.429 10.356 1.00 93.31 91 ALA A CA 1
ATOM 743 C C . ALA A 1 91 ? -6.031 -1.800 9.656 1.00 93.31 91 ALA A C 1
ATOM 745 O O . ALA A 1 91 ? -7.004 -2.544 9.790 1.00 93.31 91 ALA A O 1
ATOM 746 N N . LEU A 1 92 ? -4.965 -2.128 8.924 1.00 92.62 92 LEU A N 1
ATOM 747 C CA . LEU A 1 92 ? -4.741 -3.429 8.295 1.00 92.62 92 LEU A CA 1
ATOM 748 C C . LEU A 1 92 ? -4.065 -4.442 9.234 1.00 92.62 92 LEU A C 1
ATOM 750 O O . LEU A 1 92 ? -3.961 -5.609 8.869 1.00 92.62 92 LEU A O 1
ATOM 754 N N . GLY A 1 93 ? -3.641 -4.023 10.432 1.00 91.81 93 GLY A N 1
ATOM 755 C CA . GLY A 1 93 ? -2.913 -4.874 11.375 1.00 91.81 93 GLY A CA 1
ATOM 756 C C . GLY A 1 93 ? -1.473 -5.157 10.945 1.00 91.81 93 GLY A C 1
ATOM 757 O O . GLY A 1 93 ? -0.951 -6.224 11.246 1.00 91.81 93 GLY A O 1
ATOM 758 N N . VAL A 1 94 ? -0.858 -4.230 10.208 1.00 91.12 94 VAL A N 1
ATOM 759 C CA . VAL A 1 94 ? 0.508 -4.347 9.691 1.00 91.12 94 VAL A CA 1
ATOM 760 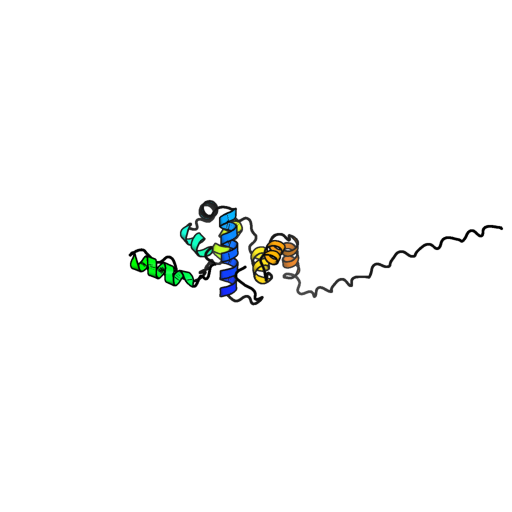C C . VAL A 1 94 ? 1.378 -3.253 10.297 1.00 91.12 94 VAL A C 1
ATOM 762 O O . VAL A 1 94 ? 1.024 -2.072 10.248 1.00 91.12 94 VAL A O 1
ATOM 765 N N . GLU A 1 95 ? 2.532 -3.645 10.830 1.00 90.19 95 GLU A N 1
ATOM 766 C CA . GLU A 1 95 ? 3.542 -2.705 11.310 1.00 90.19 95 GLU A CA 1
ATOM 767 C C . GLU A 1 95 ? 4.211 -1.990 10.137 1.00 90.19 95 GLU A C 1
ATOM 769 O O . GLU A 1 95 ? 4.597 -2.606 9.138 1.00 90.19 95 GLU A O 1
ATOM 774 N N . LEU A 1 96 ? 4.338 -0.666 10.248 1.00 90.19 96 LEU A N 1
ATOM 775 C CA . LEU A 1 96 ? 4.856 0.151 9.154 1.00 90.19 96 LEU A CA 1
ATOM 776 C C . LEU A 1 96 ? 6.303 -0.219 8.818 1.00 90.19 96 LEU A C 1
ATOM 778 O O . LEU A 1 96 ? 6.630 -0.354 7.644 1.00 90.19 96 LEU A O 1
ATOM 782 N N . ASP A 1 97 ? 7.141 -0.442 9.826 1.00 89.38 97 ASP A N 1
ATOM 783 C CA . ASP A 1 97 ? 8.551 -0.783 9.623 1.00 89.38 97 ASP A CA 1
ATOM 784 C C . ASP A 1 97 ? 8.698 -2.094 8.848 1.00 89.38 97 ASP A C 1
ATOM 786 O O . ASP A 1 97 ? 9.481 -2.185 7.904 1.00 89.38 97 ASP A O 1
ATOM 790 N N . HIS A 1 98 ? 7.865 -3.086 9.168 1.00 89.19 98 HIS A N 1
ATOM 791 C CA . HIS A 1 98 ? 7.853 -4.369 8.470 1.00 89.19 98 HIS A CA 1
ATOM 792 C C . HIS A 1 98 ? 7.452 -4.211 7.003 1.00 89.19 98 HIS A C 1
ATOM 794 O O . HIS A 1 98 ? 8.123 -4.744 6.115 1.00 89.19 98 HIS A O 1
ATOM 800 N N . LEU A 1 99 ? 6.420 -3.404 6.738 1.00 90.88 99 LEU A N 1
ATOM 801 C CA . LEU A 1 99 ? 6.022 -3.059 5.377 1.00 90.88 99 LEU A CA 1
ATOM 802 C C . LEU A 1 99 ? 7.149 -2.340 4.626 1.00 90.88 99 LEU A C 1
ATOM 804 O O . LEU A 1 99 ? 7.430 -2.680 3.480 1.00 90.88 99 LEU A O 1
ATOM 808 N N . MET A 1 100 ? 7.820 -1.372 5.253 1.00 89.88 100 MET A N 1
ATOM 809 C CA . MET A 1 100 ? 8.909 -0.621 4.623 1.00 89.88 100 MET A CA 1
ATOM 810 C C . MET A 1 100 ? 10.120 -1.511 4.315 1.00 89.88 100 MET A C 1
ATOM 812 O O . MET A 1 100 ? 10.750 -1.358 3.263 1.00 89.88 100 MET A O 1
ATOM 816 N N . VAL A 1 101 ? 10.423 -2.493 5.169 1.00 88.88 101 VAL A N 1
ATOM 817 C CA . VAL A 1 101 ? 11.459 -3.494 4.878 1.00 88.88 101 VAL A CA 1
ATOM 818 C C . VAL A 1 101 ? 11.043 -4.390 3.712 1.00 88.88 101 VAL A C 1
ATOM 820 O O . VAL A 1 101 ? 11.826 -4.571 2.782 1.00 88.88 101 VAL A O 1
ATOM 823 N N . ALA A 1 102 ? 9.806 -4.894 3.695 1.00 89.31 102 ALA A N 1
ATOM 824 C CA . ALA A 1 102 ? 9.306 -5.692 2.576 1.00 89.31 102 ALA A CA 1
ATOM 825 C C . ALA A 1 102 ? 9.357 -4.911 1.257 1.00 89.31 102 ALA A C 1
ATOM 827 O O . ALA A 1 102 ? 9.838 -5.415 0.244 1.00 89.31 102 ALA A O 1
ATOM 828 N N . ILE A 1 103 ? 8.937 -3.648 1.277 1.00 88.62 103 ILE A N 1
ATOM 829 C CA . ILE A 1 103 ? 8.972 -2.755 0.119 1.00 88.62 103 ILE A CA 1
ATOM 830 C C . ILE A 1 103 ? 10.401 -2.501 -0.358 1.00 88.62 103 ILE A C 1
ATOM 832 O O . ILE A 1 103 ? 10.634 -2.518 -1.561 1.00 88.62 103 ILE A O 1
ATOM 836 N N . SER A 1 104 ? 11.354 -2.272 0.544 1.00 86.00 104 SER A N 1
ATOM 837 C CA . SER A 1 104 ? 12.739 -1.948 0.171 1.00 86.00 104 SER A CA 1
ATOM 838 C C . SER A 1 104 ? 13.558 -3.160 -0.275 1.00 86.00 104 SER A C 1
ATOM 840 O O . SER A 1 104 ? 14.507 -2.999 -1.037 1.00 86.00 104 SER A O 1
ATOM 842 N N . ARG A 1 105 ? 13.214 -4.367 0.188 1.00 86.44 105 ARG A N 1
ATOM 843 C CA . ARG A 1 105 ? 14.016 -5.580 -0.039 1.00 86.44 105 ARG A CA 1
ATOM 844 C C . ARG A 1 105 ? 13.420 -6.562 -1.041 1.00 86.44 105 ARG A C 1
ATOM 846 O O . ARG A 1 105 ? 14.148 -7.429 -1.511 1.00 86.44 105 ARG A O 1
ATOM 853 N N . SER A 1 106 ? 12.134 -6.449 -1.365 1.00 86.31 106 SER A N 1
ATOM 854 C CA . SER A 1 106 ? 11.499 -7.334 -2.345 1.00 86.31 106 SER A CA 1
ATOM 855 C C . SER A 1 106 ? 11.740 -6.882 -3.782 1.00 86.31 106 SER A C 1
ATOM 857 O O . SER A 1 106 ? 11.653 -5.699 -4.126 1.00 86.31 106 SER A O 1
ATOM 859 N N . THR A 1 107 ? 11.995 -7.868 -4.632 1.00 84.31 107 THR A N 1
ATOM 860 C CA . THR A 1 107 ? 12.134 -7.722 -6.088 1.00 84.31 107 THR A CA 1
ATOM 861 C C . THR A 1 107 ? 10.965 -8.346 -6.848 1.00 84.31 107 THR A C 1
ATOM 863 O O . THR A 1 107 ? 10.824 -8.137 -8.049 1.00 84.31 107 THR A O 1
ATOM 866 N N . ASP A 1 108 ? 10.120 -9.114 -6.160 1.00 84.88 108 ASP A N 1
ATOM 867 C CA . ASP A 1 108 ? 9.037 -9.903 -6.735 1.00 84.88 108 ASP A CA 1
ATOM 868 C C . ASP A 1 108 ? 7.947 -10.189 -5.673 1.00 84.88 108 ASP A C 1
ATOM 870 O O . ASP A 1 108 ? 8.171 -9.983 -4.474 1.00 84.88 108 ASP A O 1
ATOM 874 N N . PRO A 1 109 ? 6.738 -10.624 -6.085 1.00 82.38 109 PRO A N 1
ATOM 875 C CA . PRO A 1 109 ? 5.625 -10.840 -5.159 1.00 82.38 109 PRO A CA 1
ATOM 876 C C . PRO A 1 109 ? 5.901 -11.897 -4.092 1.00 82.38 109 PRO A C 1
ATOM 878 O O . PRO A 1 109 ? 5.404 -11.762 -2.975 1.00 82.38 109 PRO A O 1
ATOM 881 N N . ASP A 1 110 ? 6.663 -12.934 -4.436 1.00 85.06 110 ASP A N 1
ATOM 882 C CA . ASP A 1 110 ? 6.892 -14.073 -3.556 1.00 85.06 110 ASP A CA 1
ATOM 883 C C . ASP A 1 110 ? 7.893 -13.691 -2.465 1.00 85.06 110 ASP A C 1
ATOM 885 O O . ASP A 1 110 ? 7.651 -13.963 -1.289 1.00 85.06 110 ASP A O 1
ATOM 889 N N . SER A 1 111 ? 8.965 -12.971 -2.819 1.00 87.00 111 SER 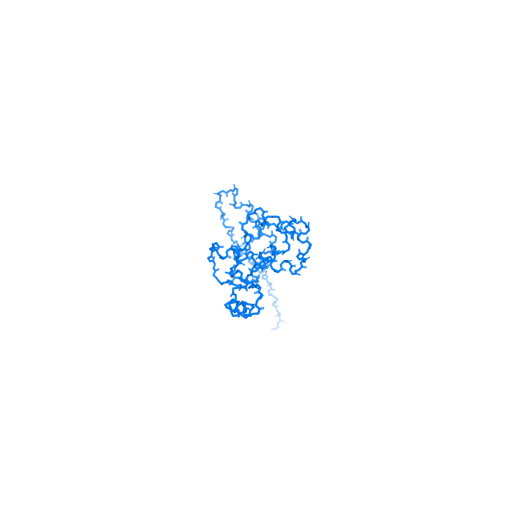A N 1
ATOM 890 C CA . SER A 1 111 ? 9.901 -12.411 -1.838 1.00 87.00 111 SER A CA 1
ATOM 891 C C . SER A 1 111 ? 9.229 -11.388 -0.921 1.00 87.00 111 SER A C 1
ATOM 893 O O . SER A 1 111 ? 9.477 -11.401 0.285 1.00 87.00 111 SER A O 1
ATOM 895 N N . PHE A 1 112 ? 8.322 -10.555 -1.441 1.00 88.19 112 PHE A N 1
ATOM 896 C CA . PHE A 1 112 ? 7.525 -9.645 -0.615 1.00 88.19 112 PHE A CA 1
ATOM 897 C C . PHE A 1 112 ? 6.632 -10.393 0.374 1.00 88.19 112 PHE A C 1
ATOM 899 O O . PHE A 1 112 ? 6.682 -10.114 1.571 1.00 88.19 112 PHE A O 1
ATOM 906 N N . ASP A 1 113 ? 5.841 -11.358 -0.103 1.00 86.12 113 ASP A N 1
ATOM 907 C CA . ASP A 1 113 ? 4.938 -12.134 0.747 1.00 86.12 113 ASP A CA 1
ATOM 908 C C . ASP A 1 113 ? 5.734 -12.964 1.773 1.00 86.12 113 ASP A C 1
ATOM 910 O O . ASP A 1 113 ? 5.311 -13.087 2.923 1.00 86.12 113 ASP A O 1
ATOM 914 N N . MET A 1 114 ? 6.914 -13.476 1.406 1.00 87.38 114 MET A N 1
ATOM 915 C CA . MET A 1 114 ? 7.829 -14.161 2.322 1.00 87.38 114 MET A CA 1
ATOM 916 C C . MET A 1 114 ? 8.340 -13.221 3.419 1.00 87.38 114 MET A C 1
ATOM 918 O O . MET A 1 114 ? 8.283 -13.582 4.594 1.00 87.38 114 MET A O 1
ATOM 922 N N . ILE A 1 115 ? 8.798 -12.013 3.069 1.00 88.19 115 ILE A N 1
ATOM 923 C CA . ILE A 1 115 ? 9.267 -11.022 4.048 1.00 88.19 115 ILE A CA 1
ATOM 924 C C . ILE A 1 115 ? 8.120 -10.610 4.971 1.00 88.19 115 ILE A C 1
ATOM 926 O O . ILE A 1 115 ? 8.293 -10.651 6.184 1.00 88.19 115 ILE A O 1
ATOM 930 N N . MET A 1 116 ? 6.942 -10.295 4.422 1.00 86.44 116 MET A N 1
ATOM 931 C CA . MET A 1 116 ? 5.746 -9.903 5.182 1.00 86.44 116 MET A CA 1
ATOM 932 C C . MET A 1 116 ? 5.238 -10.992 6.135 1.00 86.44 116 MET A C 1
ATOM 934 O O . MET A 1 116 ? 4.604 -10.680 7.138 1.00 86.44 116 MET A O 1
ATOM 938 N N . ARG A 1 117 ? 5.491 -12.272 5.838 1.00 84.06 117 ARG A N 1
ATOM 939 C CA . ARG A 1 117 ? 5.139 -13.408 6.711 1.00 84.06 117 ARG A CA 1
ATOM 940 C C . ARG A 1 117 ? 6.246 -13.781 7.693 1.00 84.06 117 ARG A C 1
ATOM 942 O O . ARG A 1 117 ? 5.992 -14.516 8.644 1.00 84.06 117 ARG A O 1
ATOM 949 N N . SER A 1 118 ? 7.471 -13.329 7.450 1.00 78.88 118 SER A N 1
ATOM 950 C CA . SER A 1 118 ? 8.615 -13.655 8.287 1.00 78.88 118 SER A CA 1
ATOM 951 C C . SER A 1 118 ? 8.636 -12.760 9.523 1.00 78.88 118 SER A C 1
ATOM 953 O O . SER A 1 118 ? 9.002 -11.588 9.453 1.00 78.88 118 SER A O 1
ATOM 955 N N . ASN A 1 119 ? 8.297 -13.336 10.678 1.00 60.44 119 ASN A N 1
ATOM 956 C CA . ASN A 1 119 ? 8.450 -12.679 11.982 1.00 60.44 119 ASN A CA 1
ATOM 957 C C . ASN A 1 119 ? 9.919 -12.318 12.291 1.00 60.44 119 ASN A C 1
ATOM 959 O O . ASN A 1 119 ? 10.175 -11.406 13.070 1.00 60.44 119 ASN A O 1
ATOM 963 N N . LEU A 1 120 ? 10.886 -12.987 11.646 1.00 52.12 120 LEU A N 1
ATOM 964 C CA . LEU A 1 120 ? 12.323 -12.764 11.854 1.00 52.12 120 LEU A CA 1
ATOM 965 C C . LEU A 1 120 ? 12.800 -11.390 11.365 1.00 52.12 120 LEU A C 1
ATOM 967 O O . LEU A 1 120 ? 13.791 -10.872 11.871 1.00 52.12 120 LEU A O 1
ATOM 971 N N . VAL A 1 121 ? 12.114 -10.775 10.397 1.00 51.03 121 VAL A N 1
ATOM 972 C CA . VAL A 1 121 ? 12.520 -9.463 9.866 1.00 51.03 121 VAL A CA 1
ATOM 973 C C . VAL A 1 121 ? 12.181 -8.334 10.846 1.00 51.03 121 VAL A C 1
ATOM 975 O O . VAL A 1 121 ? 12.952 -7.384 10.965 1.00 51.03 121 VAL A O 1
ATOM 978 N N . ALA A 1 122 ? 11.093 -8.473 11.611 1.00 48.03 122 ALA A N 1
ATOM 979 C CA . ALA A 1 122 ? 10.743 -7.534 12.676 1.00 48.03 122 ALA A CA 1
ATOM 980 C C . ALA A 1 122 ? 11.749 -7.580 13.845 1.00 48.03 122 ALA A C 1
ATOM 982 O O . ALA A 1 122 ? 12.082 -6.539 14.408 1.00 48.03 122 ALA A O 1
ATOM 983 N N . GLU A 1 123 ? 12.290 -8.761 14.165 1.00 46.56 123 GLU A N 1
ATOM 984 C CA . GLU A 1 123 ? 13.322 -8.910 15.202 1.00 46.56 123 GLU A CA 1
ATOM 985 C C . GLU A 1 123 ? 14.702 -8.415 14.729 1.00 46.56 123 GLU A C 1
ATOM 987 O O . GLU A 1 123 ? 15.394 -7.720 15.473 1.00 46.56 123 GLU A O 1
ATOM 992 N N . PHE A 1 124 ? 15.095 -8.682 13.476 1.00 46.69 124 PHE A N 1
ATOM 993 C CA . PHE A 1 124 ? 16.437 -8.335 12.980 1.00 46.69 124 PHE A CA 1
ATOM 994 C C . PHE A 1 124 ? 16.654 -6.820 12.788 1.00 46.69 124 PHE A C 1
ATOM 996 O O . PHE A 1 124 ? 17.762 -6.316 13.016 1.00 46.69 124 PHE A O 1
ATOM 1003 N N . SER A 1 125 ? 15.604 -6.076 12.412 1.00 45.00 125 SER A N 1
ATOM 1004 C CA . SER A 1 125 ? 15.654 -4.611 12.265 1.00 45.00 125 SER A CA 1
ATOM 1005 C C . SER A 1 125 ? 15.778 -3.867 13.599 1.00 45.00 125 SER A C 1
ATOM 1007 O O . SER A 1 125 ? 16.320 -2.763 13.621 1.00 45.00 125 SER A O 1
ATOM 1009 N N . PHE A 1 126 ? 15.355 -4.470 14.715 1.00 44.84 126 PHE A N 1
ATOM 1010 C CA . PHE A 1 126 ? 15.485 -3.857 16.040 1.00 44.84 126 PHE A CA 1
ATOM 1011 C C . PHE A 1 126 ? 16.915 -3.969 16.595 1.00 44.84 126 PHE A C 1
ATOM 1013 O O . PHE A 1 126 ? 17.402 -3.062 17.267 1.00 44.84 126 PHE A O 1
ATOM 1020 N N . THR A 1 127 ? 17.633 -5.046 16.265 1.00 43.72 127 THR A N 1
ATOM 1021 C CA . THR A 1 127 ? 19.006 -5.279 16.750 1.00 43.72 127 THR A CA 1
ATOM 1022 C C . THR A 1 127 ? 20.091 -4.502 16.006 1.00 43.72 127 THR A C 1
ATOM 1024 O O . THR A 1 127 ? 21.116 -4.189 16.601 1.00 43.72 127 THR A O 1
ATOM 1027 N N . THR A 1 128 ? 19.896 -4.157 14.730 1.00 46.62 128 THR A N 1
ATOM 1028 C CA . THR A 1 128 ? 20.948 -3.497 13.924 1.00 46.62 128 THR A CA 1
ATOM 1029 C C . THR A 1 128 ? 20.922 -1.967 13.975 1.00 46.62 128 THR A C 1
ATOM 1031 O O . THR A 1 128 ? 21.924 -1.341 13.646 1.00 46.62 128 THR A O 1
ATOM 1034 N N . ALA A 1 129 ? 19.823 -1.345 14.416 1.00 45.31 129 ALA A N 1
ATOM 1035 C CA . ALA A 1 129 ? 19.719 0.116 14.506 1.00 45.31 129 ALA A CA 1
ATOM 1036 C C . ALA A 1 129 ? 20.189 0.702 15.853 1.00 45.31 129 ALA A C 1
ATOM 1038 O O . ALA A 1 129 ? 20.439 1.903 15.929 1.00 45.31 129 ALA A O 1
ATOM 1039 N N . LEU A 1 130 ? 20.318 -0.114 16.908 1.00 43.53 130 LEU A N 1
ATOM 1040 C CA . LEU A 1 130 ? 20.660 0.376 18.252 1.00 43.53 130 LEU A CA 1
ATOM 1041 C C . LEU A 1 130 ? 22.118 0.171 18.664 1.00 43.53 130 LEU A C 1
ATOM 1043 O O . LEU A 1 130 ? 22.587 0.900 19.531 1.00 43.53 130 LEU A O 1
ATOM 1047 N N . ASN A 1 131 ? 22.861 -0.723 18.013 1.00 45.66 131 ASN A N 1
ATOM 1048 C CA . ASN A 1 131 ? 24.272 -0.936 18.313 1.00 45.66 131 ASN A CA 1
ATOM 1049 C C . ASN A 1 131 ? 25.058 -0.898 17.007 1.00 45.66 131 ASN A C 1
ATOM 1051 O O . ASN A 1 131 ? 24.958 -1.816 16.200 1.00 45.66 131 ASN A O 1
ATOM 1055 N N . GLY A 1 132 ? 25.868 0.142 16.804 1.00 45.84 132 GLY A N 1
ATOM 1056 C CA . GLY A 1 132 ? 26.869 0.216 15.733 1.00 45.84 132 GLY A CA 1
ATOM 1057 C C . GLY A 1 132 ? 28.002 -0.808 15.884 1.00 45.84 132 GLY A C 1
ATOM 1058 O O . GLY A 1 132 ? 29.155 -0.495 15.604 1.00 45.84 132 GLY A O 1
ATOM 1059 N N . GLU A 1 133 ? 27.697 -2.016 16.350 1.00 46.00 133 GLU A N 1
ATOM 1060 C CA . GLU A 1 133 ? 28.625 -3.127 16.409 1.00 46.00 133 GLU A CA 1
ATOM 1061 C C . GLU A 1 133 ? 28.484 -3.961 15.141 1.00 46.00 133 GLU A C 1
ATOM 1063 O O . GLU A 1 133 ? 27.402 -4.414 14.758 1.00 46.00 133 GLU A O 1
ATOM 1068 N N . ARG A 1 134 ? 29.622 -4.145 14.468 1.00 45.53 134 ARG A N 1
ATOM 1069 C CA . ARG A 1 134 ? 29.805 -5.161 13.438 1.00 45.53 134 ARG A CA 1
ATOM 1070 C C . ARG A 1 134 ? 29.223 -6.476 13.946 1.00 45.53 134 ARG A C 1
ATOM 1072 O O . ARG A 1 134 ? 29.677 -7.009 14.952 1.00 45.53 134 ARG A O 1
ATOM 1079 N N . VAL A 1 135 ? 28.261 -7.013 13.206 1.00 49.91 135 VAL A N 1
ATOM 1080 C CA . VAL A 1 135 ? 27.866 -8.410 13.347 1.00 49.91 135 VAL A CA 1
ATOM 1081 C C . VAL A 1 135 ? 29.046 -9.236 12.845 1.00 49.91 135 VAL A C 1
ATOM 1083 O O . VAL A 1 135 ? 29.200 -9.438 11.640 1.00 49.91 135 VAL A O 1
ATOM 1086 N N . ASP A 1 136 ? 29.913 -9.668 13.758 1.00 46.66 136 ASP A N 1
ATOM 1087 C CA . ASP A 1 136 ? 30.833 -10.759 13.476 1.00 46.66 136 ASP A CA 1
ATOM 1088 C C . ASP A 1 136 ? 29.968 -11.977 13.155 1.00 46.66 136 ASP A C 1
ATOM 1090 O O . ASP A 1 136 ? 29.217 -12.487 13.991 1.00 46.66 136 ASP A O 1
ATOM 1094 N N . HIS A 1 137 ? 29.996 -12.390 11.889 1.00 45.16 137 HIS A N 1
ATOM 1095 C CA . HIS A 1 137 ? 29.306 -13.590 11.449 1.00 45.16 137 HIS A CA 1
ATOM 1096 C C . HIS A 1 137 ? 29.726 -14.752 12.356 1.00 45.16 137 HIS A C 1
ATOM 1098 O O . HIS A 1 137 ? 30.931 -14.955 12.538 1.00 45.16 137 HIS A O 1
ATOM 1104 N N . PRO A 1 138 ? 28.786 -15.546 12.903 1.00 42.88 138 PRO A N 1
ATOM 1105 C CA . PRO A 1 138 ? 29.173 -16.773 13.565 1.00 42.88 138 PRO A CA 1
ATOM 1106 C C . PRO A 1 138 ? 29.882 -17.625 12.518 1.00 42.88 138 PRO A C 1
ATOM 1108 O O . PRO A 1 138 ? 29.289 -18.026 11.513 1.00 42.88 138 PRO A O 1
ATOM 1111 N N . VAL A 1 139 ? 31.179 -17.850 12.734 1.00 43.91 139 VAL A N 1
ATOM 1112 C CA . VAL A 1 139 ? 31.957 -18.835 11.994 1.00 43.91 139 VAL A CA 1
ATOM 1113 C C . VAL A 1 139 ? 31.181 -20.136 12.115 1.00 43.91 139 VAL A C 1
ATOM 1115 O O . VAL A 1 139 ? 31.088 -20.719 13.197 1.00 43.91 139 VAL A O 1
ATOM 1118 N N . VAL A 1 140 ? 30.559 -20.548 11.010 1.00 45.50 140 VAL A N 1
ATOM 1119 C CA . VAL A 1 140 ? 29.897 -21.842 10.895 1.00 45.50 140 VAL A CA 1
ATOM 1120 C C . VAL A 1 140 ? 30.979 -22.867 11.179 1.00 45.50 140 VAL A C 1
ATOM 1122 O O . VAL A 1 140 ? 31.837 -23.131 10.342 1.00 45.50 140 VAL A O 1
ATOM 1125 N N . THR A 1 141 ? 30.989 -23.383 12.404 1.00 47.53 141 THR A N 1
ATOM 1126 C CA . THR A 1 141 ? 31.896 -24.458 12.774 1.00 47.53 141 THR A CA 1
ATOM 1127 C C . THR A 1 141 ? 31.371 -25.678 12.026 1.00 47.53 141 THR A C 1
ATOM 1129 O O . THR A 1 141 ? 30.228 -26.073 12.274 1.00 47.53 141 THR A O 1
ATOM 1132 N N . PRO A 1 142 ? 32.113 -26.237 11.054 1.00 43.81 142 PRO A N 1
ATOM 1133 C CA . PRO A 1 142 ? 31.631 -27.394 10.322 1.00 43.81 142 PRO A CA 1
ATOM 1134 C C . PRO A 1 142 ? 31.372 -28.517 11.325 1.00 43.81 142 PRO A C 1
ATOM 1136 O O . PRO A 1 142 ? 32.239 -28.844 12.137 1.00 43.81 142 PRO A O 1
ATOM 1139 N N . LEU A 1 143 ? 30.156 -29.069 11.285 1.00 45.25 143 LEU A N 1
ATOM 1140 C CA . LEU A 1 143 ? 29.760 -30.231 12.072 1.00 45.25 143 LEU A CA 1
ATOM 1141 C C . LEU A 1 143 ? 30.800 -31.335 11.830 1.00 45.25 143 LEU A C 1
ATOM 1143 O O . LEU A 1 143 ? 30.860 -31.907 10.740 1.00 45.25 143 LEU A O 1
ATOM 1147 N N . GLN A 1 144 ? 31.646 -31.620 12.821 1.00 48.19 144 GLN A N 1
ATOM 1148 C CA . GLN A 1 144 ? 32.512 -32.790 12.761 1.00 48.19 144 GLN A CA 1
ATOM 1149 C C . GLN A 1 144 ? 31.615 -34.029 12.733 1.00 48.19 144 GLN A C 1
ATOM 1151 O O . GLN A 1 144 ? 30.839 -34.277 13.657 1.00 48.19 144 GLN A O 1
ATOM 1156 N N . ALA A 1 145 ? 31.704 -34.782 11.637 1.00 51.06 145 ALA A N 1
ATOM 1157 C CA . ALA A 1 145 ? 31.009 -36.047 11.480 1.00 51.06 145 ALA A CA 1
ATOM 1158 C C . ALA A 1 145 ? 31.404 -37.014 12.616 1.00 51.06 145 ALA A C 1
ATOM 1160 O O . ALA A 1 145 ? 32.575 -37.054 13.008 1.00 51.06 145 ALA A O 1
ATOM 1161 N N . PRO A 1 146 ? 30.460 -37.808 13.149 1.00 50.06 146 PRO A N 1
ATOM 1162 C CA . PRO A 1 146 ? 30.757 -38.750 14.216 1.00 50.06 146 PRO A CA 1
ATOM 1163 C C . PRO A 1 146 ? 31.749 -39.810 13.727 1.00 50.06 146 PRO A C 1
ATOM 1165 O O . PRO A 1 146 ? 31.526 -40.488 12.724 1.00 50.06 146 PRO A O 1
ATOM 1168 N N . VAL A 1 147 ? 32.850 -39.947 14.467 1.00 55.06 147 VAL A N 1
ATOM 1169 C CA . VAL A 1 147 ? 33.894 -40.953 14.259 1.00 55.06 147 VAL A CA 1
ATOM 1170 C C . VAL A 1 147 ? 33.255 -42.343 14.276 1.00 55.06 147 VAL A C 1
ATOM 1172 O O . VAL A 1 147 ? 32.751 -42.805 15.302 1.00 55.06 147 VAL A O 1
ATOM 1175 N N . GLY A 1 148 ? 33.257 -43.005 13.119 1.00 49.84 148 GLY A N 1
ATOM 1176 C CA . GLY A 1 148 ? 32.766 -44.368 12.971 1.00 49.84 148 GLY A CA 1
ATOM 1177 C C . GLY A 1 148 ? 33.545 -45.326 13.871 1.00 49.84 148 GLY A C 1
ATOM 1178 O O . GLY A 1 148 ? 34.751 -45.502 13.715 1.00 49.84 148 GLY A O 1
ATOM 1179 N N . ARG A 1 149 ? 32.845 -45.970 14.811 1.00 52.38 149 ARG A N 1
ATOM 1180 C CA . ARG A 1 149 ? 33.355 -47.128 15.554 1.00 52.38 149 ARG A CA 1
ATOM 1181 C C . ARG A 1 149 ? 33.661 -48.254 14.565 1.00 52.38 149 ARG A C 1
ATOM 1183 O O . ARG A 1 149 ? 32.744 -48.846 13.996 1.00 52.38 149 ARG A O 1
ATOM 1190 N N . ALA A 1 150 ? 34.941 -48.568 14.395 1.00 53.84 150 ALA A N 1
ATOM 1191 C CA . ALA A 1 150 ? 35.381 -49.773 13.708 1.00 53.84 150 ALA A CA 1
ATOM 1192 C C . ALA A 1 150 ? 34.841 -51.019 14.437 1.00 53.84 150 ALA A C 1
ATOM 1194 O O . ALA A 1 150 ? 35.006 -51.166 15.649 1.00 53.84 150 ALA A O 1
ATOM 1195 N N . ARG A 1 151 ? 34.168 -51.907 13.696 1.00 56.88 151 ARG A N 1
ATOM 1196 C CA . ARG A 1 151 ? 33.779 -53.246 14.163 1.00 56.88 151 ARG A CA 1
ATOM 1197 C C . ARG A 1 151 ? 35.007 -54.169 14.148 1.00 56.88 151 ARG A C 1
ATOM 1199 O O . ARG A 1 151 ? 35.760 -54.113 13.178 1.00 56.88 151 ARG A O 1
ATOM 1206 N N . PRO A 1 152 ? 35.197 -55.050 15.145 1.00 54.56 152 PRO A N 1
ATOM 1207 C CA . PRO A 1 152 ? 36.212 -56.092 15.064 1.00 54.56 152 PRO A CA 1
ATOM 1208 C C . PRO A 1 152 ? 35.769 -57.190 14.085 1.00 54.56 152 PRO A C 1
ATOM 1210 O O . PRO A 1 152 ? 34.607 -57.603 14.076 1.00 54.56 152 PRO A O 1
ATOM 1213 N N . ALA A 1 153 ? 36.705 -57.645 13.254 1.00 53.22 153 ALA A N 1
ATOM 1214 C CA . ALA A 1 153 ? 36.515 -58.746 12.321 1.00 53.22 153 ALA A CA 1
ATOM 1215 C C . ALA A 1 153 ? 36.453 -60.086 13.074 1.00 53.22 153 ALA A C 1
ATOM 1217 O O . ALA A 1 153 ? 37.383 -60.451 13.791 1.00 53.22 153 ALA A O 1
ATOM 1218 N N . LEU A 1 154 ? 35.357 -60.821 12.889 1.00 52.94 154 LEU A N 1
ATOM 1219 C CA . LEU A 1 154 ? 35.253 -62.238 13.227 1.00 52.94 154 LEU A CA 1
ATOM 1220 C C . LEU A 1 154 ? 35.898 -63.042 12.091 1.00 52.94 154 LEU A C 1
ATOM 1222 O O . LEU A 1 154 ? 35.371 -63.075 10.981 1.00 52.94 154 LEU A O 1
ATOM 1226 N N . SER A 1 155 ? 37.045 -63.660 12.373 1.00 56.03 155 SER A N 1
ATOM 1227 C CA . SER A 1 155 ? 37.648 -64.679 11.512 1.00 56.03 155 SER A CA 1
ATOM 1228 C C . SER A 1 155 ? 36.907 -65.998 11.724 1.00 56.03 155 SER A C 1
ATOM 1230 O O . SER A 1 155 ? 36.867 -66.523 12.838 1.00 56.03 155 SER A O 1
ATOM 1232 N N . VAL A 1 156 ? 36.279 -66.490 10.658 1.00 57.62 156 VAL A N 1
ATOM 1233 C CA . VAL A 1 156 ? 35.634 -67.801 10.590 1.00 57.62 156 VAL A CA 1
ATOM 1234 C C . VAL A 1 156 ? 36.699 -68.829 10.220 1.00 57.62 156 VAL A C 1
ATOM 1236 O O . VAL A 1 156 ? 37.409 -68.668 9.233 1.00 57.62 156 VAL A O 1
ATOM 1239 N N . VAL A 1 157 ? 36.799 -69.868 11.044 1.00 50.59 157 VAL A N 1
ATOM 1240 C CA . VAL A 1 157 ? 37.590 -71.078 10.804 1.00 50.59 157 VAL A CA 1
ATOM 1241 C C . VAL A 1 157 ? 36.921 -71.896 9.696 1.00 50.59 157 VAL A C 1
ATOM 1243 O O . VAL A 1 157 ? 35.728 -72.188 9.796 1.00 50.59 157 VAL A O 1
ATOM 1246 N N . GLY A 1 158 ? 37.696 -72.273 8.680 1.00 48.69 158 GLY A N 1
ATOM 1247 C CA . GLY A 1 158 ? 37.321 -73.185 7.599 1.00 48.69 158 GLY A CA 1
ATOM 1248 C C . GLY A 1 158 ? 38.511 -73.469 6.702 1.00 48.69 158 GLY A C 1
ATOM 1249 O O . GLY A 1 158 ? 38.932 -72.517 6.013 1.00 48.69 158 GLY A O 1
#

pLDDT: mean 73.17, std 17.99, range [42.88, 95.69]

Foldseek 3Di:
DPFQDLDDDPQLLLLLQLCVLLVLCVVVPLVQLCVQLVPDSVVSVLQNDNDQDPCQVVVQVVCVVVVHHRPDPRGSPHPVDPSSSCSSCVSSVHDPVLSVCLSNPDSDPVSSVVSRPDPVVVVVVVVCPPDPDPPPDPPPPPPDDDDDDDDDDDDDDD

Radius of gyration: 26.06 Å; chains: 1; bounding box: 57×87×44 Å

Secondary structure (DSSP, 8-state):
---------HHHHHHHHHHHHHHHHHHHTHHHHHHHH---HHHHHHHT-----THHHHHHHHHHHTTPPPS---S------HHHHHHHHHHHT--HHHHHHHHHH-SSHHHHHHHHH-HHHHHHHHHHTT-------------PPP---PPPP-PPP-